Protein AF-A0A0C5B392-F1 (afdb_monomer_lite)

pLDDT: mean 73.6, std 17.29, range [39.53, 92.62]

Structure (mmCIF, N/CA/C/O backbone):
data_AF-A0A0C5B392-F1
#
_entry.id   AF-A0A0C5B392-F1
#
loop_
_atom_site.group_PDB
_atom_site.id
_atom_site.type_symbol
_atom_site.label_atom_id
_atom_site.label_alt_id
_atom_site.label_comp_id
_atom_site.label_asym_id
_atom_site.label_entity_id
_atom_site.label_seq_id
_atom_site.pdbx_PDB_ins_code
_atom_site.Cartn_x
_atom_site.Cartn_y
_atom_site.Cartn_z
_atom_site.occupancy
_atom_site.B_iso_or_equiv
_atom_site.auth_seq_id
_atom_site.auth_comp_id
_atom_site.auth_asym_id
_atom_site.auth_atom_id
_atom_site.pdbx_PDB_model_num
ATOM 1 N N . MET A 1 1 ? -36.760 -15.631 -12.090 1.00 41.19 1 MET A N 1
ATOM 2 C CA . MET A 1 1 ? -36.452 -14.824 -10.891 1.00 41.19 1 MET A CA 1
ATOM 3 C C . MET A 1 1 ? -35.442 -15.600 -10.065 1.00 41.19 1 MET A C 1
ATOM 5 O O . MET A 1 1 ? -35.833 -16.487 -9.321 1.00 41.19 1 MET A O 1
ATOM 9 N N . THR A 1 2 ? -34.149 -15.352 -10.268 1.00 41.44 2 THR A N 1
ATOM 10 C CA . THR A 1 2 ? -33.087 -16.057 -9.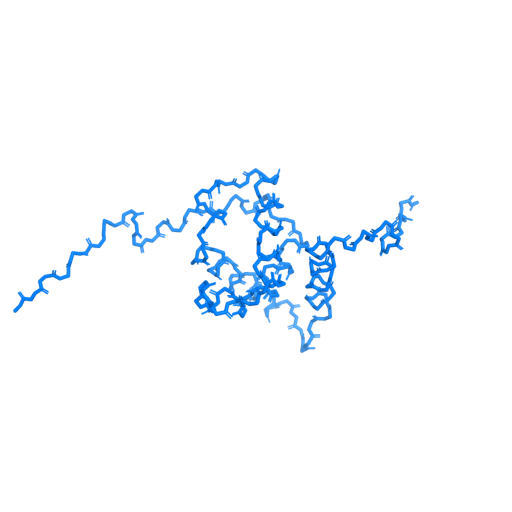535 1.00 41.44 2 THR A CA 1
ATOM 11 C C . THR A 1 2 ? -32.555 -15.099 -8.484 1.00 41.44 2 THR A C 1
ATOM 13 O O . THR A 1 2 ? -31.950 -14.086 -8.823 1.00 41.44 2 THR A O 1
ATOM 16 N N . GLY A 1 3 ? -32.880 -15.376 -7.220 1.00 43.72 3 GLY A N 1
ATOM 17 C CA . GLY A 1 3 ? -32.531 -14.533 -6.085 1.00 43.72 3 GLY A CA 1
ATOM 18 C C . GLY A 1 3 ? -31.020 -14.410 -5.934 1.00 43.72 3 GLY A C 1
ATOM 19 O O . GLY A 1 3 ? -30.336 -15.385 -5.623 1.00 43.72 3 GLY A O 1
ATOM 20 N N . MET A 1 4 ? -30.504 -13.199 -6.138 1.00 42.56 4 MET A N 1
ATOM 21 C CA . MET A 1 4 ? -29.201 -12.815 -5.614 1.00 42.56 4 MET A CA 1
ATOM 22 C C . MET A 1 4 ? -29.275 -12.937 -4.091 1.00 42.56 4 MET A C 1
ATOM 24 O O . MET A 1 4 ? -30.064 -12.246 -3.452 1.00 42.56 4 MET A O 1
ATOM 28 N N . ARG A 1 5 ? -28.478 -13.836 -3.505 1.00 48.09 5 ARG A N 1
ATOM 29 C CA . ARG A 1 5 ? -28.203 -13.815 -2.065 1.00 48.09 5 ARG A CA 1
ATOM 30 C C . ARG A 1 5 ? -27.549 -12.473 -1.756 1.00 48.09 5 ARG A C 1
ATOM 32 O O . ARG A 1 5 ? -26.362 -12.292 -2.014 1.00 48.09 5 ARG A O 1
ATOM 39 N N . GLU A 1 6 ? -28.335 -11.533 -1.247 1.00 54.03 6 GLU A N 1
ATOM 40 C CA . GLU A 1 6 ? -27.819 -10.297 -0.676 1.00 54.03 6 GLU A CA 1
ATOM 41 C C . GLU A 1 6 ? -26.842 -10.664 0.445 1.00 54.03 6 GLU A C 1
ATOM 43 O O . GLU A 1 6 ? -27.182 -11.414 1.365 1.00 54.03 6 GLU A O 1
ATOM 48 N N . LEU A 1 7 ? -25.600 -10.182 0.347 1.00 51.75 7 LEU A N 1
ATOM 49 C CA . LEU A 1 7 ? -24.628 -10.359 1.420 1.00 51.75 7 LEU A CA 1
ATOM 50 C C . LEU A 1 7 ? -25.189 -9.754 2.724 1.00 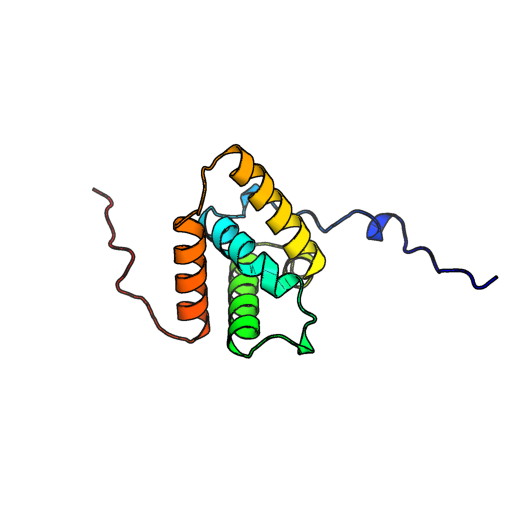51.75 7 LEU A C 1
ATOM 52 O O . LEU A 1 7 ? -25.870 -8.734 2.677 1.00 51.75 7 LEU A O 1
ATOM 56 N N . PRO A 1 8 ? -24.915 -10.328 3.903 1.00 52.41 8 PRO A N 1
ATOM 57 C CA . PRO A 1 8 ? -25.302 -9.733 5.182 1.00 52.41 8 PRO A CA 1
ATOM 58 C C . PRO A 1 8 ? -24.888 -8.253 5.281 1.00 52.41 8 PRO A C 1
ATOM 60 O O . PRO A 1 8 ? -23.783 -7.907 4.878 1.00 52.41 8 PRO A O 1
ATOM 63 N N . ARG A 1 9 ? -25.727 -7.365 5.841 1.00 53.59 9 ARG A N 1
ATOM 64 C CA . ARG A 1 9 ? -25.448 -5.907 5.916 1.00 53.59 9 ARG A CA 1
ATOM 65 C C . ARG A 1 9 ? -24.125 -5.543 6.613 1.00 53.59 9 ARG A C 1
ATOM 67 O O . ARG A 1 9 ? -23.527 -4.538 6.251 1.00 53.59 9 ARG A O 1
ATOM 74 N N . HIS A 1 10 ? -23.629 -6.378 7.530 1.00 50.28 10 HIS A N 1
ATOM 75 C CA . HIS A 1 10 ? -22.304 -6.215 8.153 1.00 50.28 10 HIS A CA 1
ATOM 76 C C . HIS A 1 10 ? -21.132 -6.539 7.199 1.00 50.28 10 HIS A C 1
ATOM 78 O O . HIS A 1 10 ? -19.993 -6.194 7.472 1.00 50.28 10 HIS A O 1
ATOM 84 N N . LEU A 1 11 ? -21.398 -7.174 6.054 1.00 48.88 11 LEU A N 1
ATOM 85 C CA . LEU A 1 11 ? -20.438 -7.435 4.972 1.00 48.88 11 LEU A CA 1
ATOM 86 C C . LEU A 1 11 ? -20.633 -6.500 3.766 1.00 48.88 11 LEU A C 1
ATOM 88 O O . LEU A 1 11 ? -19.798 -6.493 2.867 1.00 48.88 11 LEU A O 1
ATOM 92 N N . GLN A 1 12 ? -21.713 -5.708 3.732 1.00 52.22 12 GLN A N 1
ATOM 93 C CA . GLN A 1 12 ? -21.996 -4.770 2.636 1.00 52.22 12 GLN A CA 1
ATOM 94 C C . GLN A 1 12 ? -21.378 -3.372 2.831 1.00 52.22 12 GLN A C 1
ATOM 96 O O . GLN A 1 12 ? -21.453 -2.544 1.928 1.00 52.22 12 GLN A O 1
ATOM 101 N N . GLY A 1 13 ? -20.751 -3.082 3.976 1.00 44.16 13 GLY A N 1
ATOM 102 C CA . GLY A 1 13 ? -20.249 -1.729 4.252 1.00 44.16 13 GLY A CA 1
ATOM 103 C C . GLY A 1 13 ? -19.223 -1.591 5.372 1.00 44.16 13 GLY A C 1
ATOM 104 O O . GLY A 1 13 ? -18.533 -0.574 5.419 1.00 44.16 13 GLY A O 1
ATOM 105 N N . GLU A 1 14 ? -19.032 -2.600 6.225 1.00 44.25 14 GLU A N 1
ATOM 106 C CA . GLU A 1 14 ? -17.893 -2.624 7.145 1.00 44.25 14 GLU A CA 1
ATOM 107 C C . GLU A 1 14 ? -16.677 -3.200 6.423 1.00 44.25 14 GLU A C 1
ATOM 109 O O . GLU A 1 14 ? -16.210 -4.312 6.664 1.00 44.25 14 GLU A O 1
ATOM 114 N N . VAL A 1 15 ? -16.136 -2.398 5.504 1.00 53.28 15 VAL A N 1
ATOM 115 C CA . VAL A 1 15 ? -14.706 -2.450 5.206 1.00 53.28 15 VAL A CA 1
ATOM 116 C C . VAL A 1 15 ? -14.019 -2.368 6.563 1.00 53.28 15 VAL A C 1
ATOM 118 O O . VAL A 1 15 ? -14.077 -1.306 7.179 1.00 53.28 15 VAL A O 1
ATOM 121 N N . LEU A 1 16 ? -13.463 -3.489 7.045 1.00 58.06 16 LEU A N 1
ATOM 122 C CA . LEU A 1 16 ? -12.699 -3.587 8.292 1.00 58.06 16 LEU A CA 1
ATOM 123 C C . LEU A 1 16 ? -11.883 -2.312 8.455 1.00 58.06 16 LEU A C 1
ATOM 125 O O . LEU A 1 16 ? -10.934 -2.091 7.702 1.00 58.06 16 LEU A O 1
ATOM 129 N N . MET A 1 17 ? -12.337 -1.418 9.332 1.00 55.94 17 MET A N 1
ATOM 130 C CA . MET A 1 17 ? -11.802 -0.066 9.340 1.00 55.94 17 MET A CA 1
ATOM 131 C C . MET A 1 17 ? -10.328 -0.159 9.734 1.00 55.94 17 MET A C 1
ATOM 133 O O . MET A 1 17 ? -10.024 -0.690 10.806 1.00 55.94 17 MET A O 1
ATOM 137 N N . PRO A 1 18 ? -9.399 0.340 8.900 1.00 62.69 18 PRO A N 1
ATOM 138 C CA . PRO A 1 18 ? -8.005 0.385 9.287 1.00 62.69 18 PRO A CA 1
ATOM 139 C C . PRO A 1 18 ? -7.892 1.279 10.515 1.00 62.69 18 PRO A C 1
ATOM 141 O O . PRO A 1 18 ? -8.510 2.353 10.578 1.00 62.69 18 PRO A O 1
ATOM 144 N N . LEU A 1 19 ? -7.060 0.872 11.470 1.00 64.56 19 LEU A N 1
ATOM 145 C CA . LEU A 1 19 ? -6.685 1.739 12.581 1.00 64.56 19 LEU A CA 1
ATOM 146 C C . LEU A 1 19 ? -5.873 2.888 11.985 1.00 64.56 19 LEU A C 1
ATOM 148 O O . LEU A 1 19 ? -4.667 2.778 11.785 1.00 64.56 19 LEU A O 1
ATOM 152 N N . SER A 1 20 ? -6.568 3.961 11.603 1.00 62.03 20 SER A N 1
ATOM 153 C CA . SER A 1 20 ? -6.056 5.009 10.712 1.00 62.03 20 SER A CA 1
ATOM 154 C C . SER A 1 20 ? -4.866 5.755 11.322 1.00 62.03 20 SER A C 1
ATOM 156 O O . SER A 1 20 ? -4.015 6.259 10.593 1.00 62.03 20 SER A O 1
ATOM 158 N N . SER A 1 21 ? -4.788 5.784 12.656 1.00 65.25 21 SER A N 1
ATOM 159 C CA . SER A 1 21 ? -3.663 6.310 13.434 1.00 65.25 21 SER A CA 1
ATOM 160 C C . SER A 1 21 ? -2.378 5.487 13.295 1.00 65.25 21 SER A C 1
ATOM 162 O O . SER A 1 21 ? -1.300 6.020 13.523 1.00 65.25 21 SER A O 1
ATOM 164 N N . ARG A 1 22 ? -2.471 4.215 12.888 1.00 76.19 22 ARG A N 1
ATOM 165 C CA . ARG A 1 22 ? -1.333 3.297 12.719 1.00 76.19 22 ARG A CA 1
ATOM 166 C C . ARG A 1 22 ? -0.801 3.238 11.283 1.00 76.19 22 ARG A C 1
ATOM 168 O O . ARG A 1 22 ? 0.078 2.435 11.000 1.00 76.19 22 ARG A O 1
ATOM 175 N N . ILE A 1 23 ? -1.341 4.055 10.371 1.00 83.69 23 ILE A N 1
ATOM 176 C CA . ILE A 1 23 ? -0.873 4.134 8.980 1.00 83.69 23 ILE A CA 1
ATOM 177 C C . ILE A 1 23 ? 0.062 5.338 8.819 1.00 83.69 23 ILE A C 1
ATOM 179 O O . ILE A 1 23 ? -0.386 6.495 8.876 1.00 83.69 23 ILE A O 1
ATOM 183 N N . THR A 1 24 ? 1.345 5.061 8.580 1.00 85.81 24 THR A N 1
ATOM 184 C CA . THR A 1 24 ? 2.408 6.071 8.429 1.00 85.81 24 THR A CA 1
ATOM 185 C C . THR A 1 24 ? 2.290 6.836 7.111 1.00 85.81 24 THR 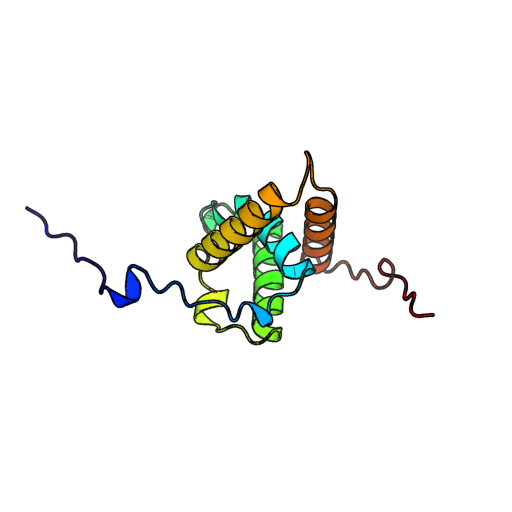A C 1
ATOM 187 O O . THR A 1 24 ? 1.605 6.392 6.191 1.00 85.81 24 THR A O 1
ATOM 190 N N . ARG A 1 25 ? 2.972 7.987 6.979 1.00 84.56 25 ARG A N 1
ATOM 191 C CA . ARG A 1 25 ? 3.012 8.736 5.708 1.00 84.56 25 ARG A CA 1
ATOM 192 C C . ARG A 1 25 ? 3.500 7.841 4.568 1.00 84.56 25 ARG A C 1
ATOM 194 O O . ARG A 1 25 ? 2.788 7.729 3.579 1.00 84.56 25 ARG A O 1
ATOM 201 N N . SER A 1 26 ? 4.627 7.150 4.736 1.00 84.25 26 SER A N 1
ATOM 202 C CA . SER A 1 26 ? 5.211 6.275 3.709 1.00 84.25 26 SER A CA 1
ATOM 203 C C . SER A 1 26 ? 4.251 5.173 3.257 1.00 84.25 26 SER A C 1
ATOM 205 O O . SER A 1 26 ? 4.049 5.003 2.060 1.00 84.25 26 SER A O 1
ATOM 207 N N . GLN A 1 27 ? 3.544 4.520 4.186 1.00 88.19 27 GLN A N 1
ATOM 208 C CA . GLN A 1 27 ? 2.530 3.511 3.845 1.00 88.19 27 GLN A CA 1
ATOM 209 C C . GLN A 1 27 ? 1.358 4.094 3.039 1.00 88.19 27 GLN A C 1
ATOM 211 O O . GLN A 1 27 ? 0.782 3.407 2.198 1.00 88.19 27 GLN A O 1
ATOM 216 N N . ARG A 1 28 ? 0.994 5.366 3.257 1.00 87.94 28 ARG A N 1
ATOM 217 C CA . ARG A 1 28 ? -0.020 6.045 2.428 1.00 87.94 28 ARG A CA 1
ATOM 218 C C . ARG A 1 28 ? 0.485 6.243 1.003 1.00 87.94 28 ARG A C 1
ATOM 220 O O . ARG A 1 28 ? -0.281 6.020 0.073 1.00 87.94 28 ARG A O 1
ATOM 227 N N . LEU A 1 29 ? 1.746 6.656 0.840 1.00 86.88 29 LEU A N 1
ATOM 228 C CA . LEU A 1 29 ? 2.379 6.851 -0.471 1.00 86.88 29 LEU A CA 1
ATOM 229 C C . LEU A 1 29 ? 2.436 5.530 -1.250 1.00 86.88 29 LEU A C 1
ATOM 231 O O . LEU A 1 29 ? 1.959 5.461 -2.380 1.00 86.88 29 LEU A O 1
ATOM 235 N N . GLU A 1 30 ? 2.942 4.480 -0.601 1.00 89.44 30 GLU A N 1
ATOM 236 C CA . GLU A 1 30 ? 3.029 3.118 -1.137 1.00 89.44 30 GLU A CA 1
ATOM 237 C C . GLU A 1 30 ? 1.654 2.598 -1.571 1.00 89.44 30 GLU A C 1
ATOM 239 O O . GLU A 1 30 ? 1.501 2.056 -2.664 1.00 89.44 30 GLU A O 1
ATOM 244 N N . LEU A 1 31 ? 0.620 2.811 -0.750 1.00 90.44 31 LEU A N 1
ATOM 245 C CA . LEU A 1 31 ? -0.732 2.368 -1.076 1.00 90.44 31 LEU A CA 1
ATOM 246 C C . LEU A 1 31 ? -1.339 3.123 -2.264 1.00 90.44 31 LEU A C 1
ATOM 248 O O . LEU A 1 31 ? -2.058 2.523 -3.060 1.00 90.44 31 LEU A O 1
ATOM 252 N N . ILE A 1 32 ? -1.067 4.426 -2.394 1.00 88.31 32 ILE A N 1
ATOM 253 C CA . ILE A 1 32 ? -1.497 5.207 -3.562 1.00 88.31 32 ILE A CA 1
ATOM 254 C C . ILE A 1 32 ? -0.817 4.667 -4.823 1.00 88.31 32 ILE A C 1
ATOM 256 O O . ILE A 1 32 ? -1.488 4.480 -5.836 1.00 88.31 32 ILE A O 1
ATOM 260 N N . TRP A 1 33 ? 0.483 4.374 -4.754 1.00 89.19 33 TRP A N 1
ATOM 261 C CA . TRP A 1 33 ? 1.229 3.793 -5.870 1.00 89.19 33 TRP A CA 1
ATOM 262 C C . TRP A 1 33 ? 0.688 2.412 -6.275 1.00 89.19 33 TRP A C 1
ATOM 264 O O . TRP A 1 33 ? 0.570 2.122 -7.460 1.00 89.19 33 TRP A O 1
ATOM 274 N N . LEU A 1 34 ? 0.259 1.590 -5.309 1.00 91.06 34 LEU A N 1
ATOM 275 C CA . LEU A 1 34 ? -0.325 0.262 -5.546 1.00 91.06 34 LEU A CA 1
ATOM 276 C C . LEU A 1 34 ? -1.762 0.280 -6.101 1.00 91.06 34 LEU A C 1
ATOM 278 O O . LEU A 1 34 ? -2.288 -0.781 -6.445 1.00 91.06 34 LEU A O 1
ATOM 282 N N . LEU A 1 35 ? -2.424 1.438 -6.205 1.00 90.44 35 LEU A N 1
ATOM 283 C CA . LEU A 1 35 ? -3.810 1.519 -6.684 1.00 90.44 35 LEU A CA 1
ATOM 284 C C . LEU A 1 35 ? -4.049 0.853 -8.050 1.00 90.44 35 LEU A C 1
ATOM 286 O O . LEU A 1 35 ? -5.048 0.141 -8.164 1.00 90.44 35 LEU A O 1
ATOM 290 N N . PRO A 1 36 ? -3.197 1.034 -9.081 1.00 86.44 36 PRO A N 1
ATOM 291 C CA . PRO A 1 36 ? -3.363 0.351 -10.362 1.00 86.44 36 PRO A CA 1
ATOM 292 C C . PRO A 1 36 ? -3.261 -1.171 -10.213 1.00 86.44 36 PRO A C 1
ATOM 294 O O . PRO A 1 36 ? -4.096 -1.892 -10.752 1.00 86.44 36 PRO A O 1
ATOM 297 N N . VAL A 1 37 ? -2.314 -1.653 -9.403 1.00 88.19 37 VAL A N 1
ATOM 298 C CA . VAL A 1 37 ? -2.080 -3.085 -9.152 1.00 88.19 37 VAL A CA 1
ATOM 299 C C . VAL A 1 37 ? -3.278 -3.735 -8.456 1.00 88.19 37 VAL A C 1
ATOM 301 O O . VAL A 1 37 ? -3.683 -4.850 -8.787 1.00 88.19 37 VAL A O 1
ATOM 304 N N . LEU A 1 38 ? -3.883 -3.021 -7.504 1.00 87.50 38 LEU A N 1
ATOM 305 C CA . LEU A 1 38 ? -5.070 -3.471 -6.775 1.00 87.50 38 LEU A CA 1
ATOM 306 C C . LEU A 1 38 ? -6.320 -3.574 -7.666 1.00 87.50 38 LEU A C 1
ATOM 308 O O . LEU A 1 38 ? -7.254 -4.285 -7.302 1.00 87.50 38 LEU A O 1
ATOM 312 N N . ARG A 1 39 ? -6.344 -2.906 -8.830 1.00 83.75 39 ARG A N 1
ATOM 313 C CA . ARG A 1 39 ? -7.421 -3.047 -9.830 1.00 83.75 39 ARG A CA 1
ATOM 314 C C . ARG A 1 39 ? -7.263 -4.283 -10.711 1.00 83.75 39 ARG A C 1
ATOM 316 O O . ARG A 1 39 ? -8.250 -4.708 -11.303 1.00 83.75 39 ARG A O 1
ATOM 323 N N . LEU A 1 40 ? -6.053 -4.832 -10.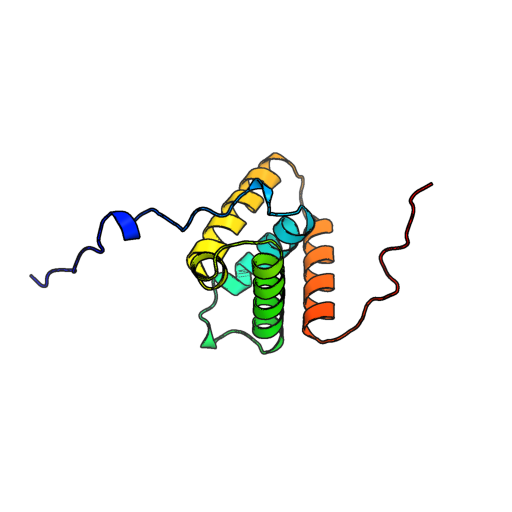819 1.00 79.88 40 LEU A N 1
ATOM 324 C CA . LEU A 1 40 ? -5.789 -6.038 -11.602 1.00 79.88 40 LEU A CA 1
ATOM 325 C C . LEU A 1 40 ? -6.317 -7.273 -10.874 1.00 79.88 40 LEU A C 1
ATOM 327 O O . LEU A 1 40 ? -6.218 -7.370 -9.641 1.00 79.88 40 LEU A O 1
ATOM 331 N N . HIS A 1 41 ? -6.805 -8.259 -11.632 1.00 79.81 41 HIS A N 1
ATOM 332 C CA . HIS A 1 41 ? -7.092 -9.564 -11.049 1.00 79.81 41 HIS A CA 1
ATOM 333 C C . HIS A 1 41 ? -5.788 -10.192 -10.531 1.00 79.81 41 HIS A C 1
ATOM 335 O O . HIS A 1 41 ? -4.732 -10.012 -11.139 1.00 79.81 41 HIS A O 1
ATOM 341 N N . PRO A 1 42 ? -5.823 -10.960 -9.425 1.00 77.88 42 PRO A N 1
ATOM 342 C CA . PRO A 1 42 ? -4.616 -11.547 -8.842 1.00 77.88 42 PRO A CA 1
ATOM 343 C C . PRO A 1 42 ? -3.762 -12.377 -9.814 1.00 77.88 42 PRO A C 1
ATOM 345 O O . PRO A 1 42 ? -2.548 -12.447 -9.628 1.00 77.88 42 PRO A O 1
ATOM 348 N N . GLY A 1 43 ? -4.383 -12.992 -10.828 1.00 80.25 43 GLY A N 1
ATOM 349 C CA . GLY A 1 43 ? -3.702 -13.785 -11.856 1.00 80.25 43 GLY A CA 1
ATOM 350 C C . GLY A 1 43 ? -2.945 -12.965 -12.904 1.00 80.25 43 GLY A C 1
ATOM 351 O O . GLY A 1 43 ? -1.973 -13.470 -13.455 1.00 80.25 43 GLY A O 1
ATOM 352 N N . ASP A 1 44 ? -3.329 -11.705 -13.125 1.00 86.69 44 ASP A N 1
ATOM 353 C CA . ASP A 1 44 ? -2.721 -10.827 -14.139 1.00 86.69 44 ASP A CA 1
ATOM 354 C C . ASP A 1 44 ? -1.486 -10.078 -13.619 1.00 86.69 44 ASP A C 1
ATOM 356 O O . ASP A 1 44 ? -0.768 -9.431 -14.376 1.00 86.69 44 ASP A O 1
ATOM 360 N N . ARG A 1 45 ? -1.228 -10.150 -12.309 1.00 88.56 45 ARG A N 1
ATOM 361 C CA . ARG A 1 45 ? -0.128 -9.431 -11.662 1.00 88.56 45 ARG A CA 1
ATOM 362 C C . ARG A 1 45 ? 1.210 -10.096 -11.966 1.00 88.56 45 ARG A C 1
ATOM 364 O O . ARG A 1 45 ? 1.413 -11.294 -11.727 1.00 88.56 45 ARG A O 1
ATOM 371 N N . SER A 1 46 ? 2.177 -9.286 -12.375 1.00 89.25 46 SER A N 1
ATOM 372 C CA . SER A 1 46 ? 3.576 -9.678 -12.498 1.00 89.25 46 SER A CA 1
ATOM 373 C C . SER A 1 46 ? 4.136 -10.213 -11.171 1.00 89.25 46 SER A C 1
ATOM 375 O O . SER A 1 46 ? 3.566 -10.061 -10.083 1.00 89.25 46 SER A O 1
ATOM 377 N N . VAL A 1 47 ? 5.280 -10.895 -11.244 1.00 88.00 47 VAL A N 1
ATOM 378 C CA . VAL A 1 47 ? 5.976 -11.394 -10.045 1.00 88.00 47 VAL A CA 1
ATOM 379 C C . VAL A 1 47 ? 6.358 -10.236 -9.117 1.00 88.00 47 VAL A C 1
ATOM 381 O O . VAL A 1 47 ? 6.182 -10.347 -7.902 1.00 88.00 47 VAL A O 1
ATOM 384 N N . THR A 1 48 ? 6.822 -9.119 -9.680 1.00 86.19 48 THR A N 1
ATOM 385 C CA . THR A 1 48 ? 7.219 -7.918 -8.935 1.00 86.19 48 THR A CA 1
ATOM 386 C C . THR A 1 48 ? 6.039 -7.310 -8.186 1.00 86.19 48 THR A C 1
ATOM 388 O O . THR A 1 48 ? 6.126 -7.099 -6.979 1.00 86.19 48 THR A O 1
ATOM 391 N N . GLU A 1 49 ? 4.895 -7.138 -8.848 1.00 88.31 49 GLU A N 1
ATOM 392 C CA . GLU A 1 49 ? 3.675 -6.598 -8.234 1.00 88.31 49 GLU A CA 1
ATOM 393 C C . GLU A 1 49 ? 3.156 -7.471 -7.087 1.00 88.31 49 GLU A C 1
ATOM 395 O O . GLU A 1 49 ? 2.775 -6.968 -6.028 1.00 88.31 49 GLU A O 1
ATOM 400 N N . ARG A 1 50 ? 3.183 -8.801 -7.258 1.00 88.75 50 ARG A N 1
ATOM 401 C CA . ARG A 1 50 ? 2.801 -9.742 -6.193 1.00 88.75 50 ARG A CA 1
ATOM 402 C C . ARG A 1 50 ? 3.729 -9.638 -4.984 1.00 88.75 50 ARG A C 1
ATOM 404 O O . ARG A 1 50 ? 3.249 -9.652 -3.849 1.00 88.75 50 ARG A O 1
ATOM 411 N N . ARG A 1 51 ? 5.039 -9.501 -5.207 1.00 89.56 51 ARG A N 1
ATOM 412 C CA . ARG A 1 51 ? 6.021 -9.301 -4.128 1.00 89.56 51 ARG A CA 1
ATOM 413 C C . ARG A 1 51 ? 5.843 -7.948 -3.441 1.00 89.56 51 ARG A C 1
ATOM 415 O O . ARG A 1 51 ? 5.861 -7.908 -2.212 1.00 89.56 51 ARG A O 1
ATOM 422 N N . ALA A 1 52 ? 5.621 -6.873 -4.197 1.00 88.31 52 ALA A N 1
ATOM 423 C CA . ALA A 1 52 ? 5.384 -5.532 -3.665 1.00 88.31 52 ALA A CA 1
ATOM 424 C C . ALA A 1 52 ? 4.133 -5.496 -2.777 1.00 88.31 52 ALA A C 1
ATOM 426 O O . ALA A 1 52 ? 4.202 -5.046 -1.633 1.00 88.31 52 ALA A O 1
ATOM 427 N N . LEU A 1 53 ? 3.023 -6.087 -3.238 1.00 91.56 53 LEU A N 1
ATOM 428 C CA . LEU A 1 53 ? 1.819 -6.268 -2.422 1.00 91.56 53 LEU A CA 1
ATOM 429 C C . LEU A 1 53 ? 2.092 -7.102 -1.167 1.00 91.56 53 LEU A C 1
ATOM 431 O O . LEU A 1 53 ? 1.645 -6.737 -0.083 1.00 91.56 53 LEU A O 1
ATOM 435 N N . GLY A 1 54 ? 2.838 -8.203 -1.285 1.00 91.81 54 GLY A N 1
ATOM 436 C CA . GLY A 1 54 ? 3.218 -9.033 -0.140 1.00 91.81 54 GLY A CA 1
ATOM 437 C C . GLY A 1 54 ? 4.016 -8.259 0.915 1.00 91.81 54 GLY A C 1
ATOM 438 O O . GLY A 1 54 ? 3.707 -8.337 2.104 1.00 91.81 54 GLY A O 1
ATOM 439 N N . ARG A 1 55 ? 4.999 -7.457 0.487 1.00 91.44 55 ARG A N 1
ATOM 440 C CA . ARG A 1 55 ? 5.797 -6.597 1.373 1.00 91.44 55 ARG A CA 1
ATOM 441 C C . ARG A 1 55 ? 4.957 -5.521 2.041 1.00 91.44 55 ARG A C 1
ATOM 443 O O . ARG A 1 55 ? 5.044 -5.359 3.256 1.00 91.44 55 ARG A O 1
ATOM 450 N N . PHE A 1 56 ? 4.130 -4.827 1.268 1.00 92.50 56 PHE A N 1
ATOM 451 C CA . PHE A 1 56 ? 3.243 -3.797 1.791 1.00 92.50 56 PHE A CA 1
ATOM 452 C C . PHE A 1 56 ? 2.287 -4.372 2.846 1.00 92.50 56 PHE A C 1
ATOM 454 O O . PHE A 1 56 ? 2.167 -3.841 3.950 1.00 92.50 56 PHE A O 1
ATOM 461 N N . ARG A 1 57 ? 1.688 -5.533 2.562 1.00 92.62 57 ARG A N 1
ATOM 462 C CA . ARG A 1 57 ? 0.844 -6.265 3.513 1.00 92.62 57 ARG A CA 1
ATOM 463 C C . ARG A 1 57 ? 1.595 -6.642 4.792 1.00 92.62 57 ARG A C 1
ATOM 465 O O . ARG A 1 57 ? 1.077 -6.426 5.884 1.00 92.62 57 ARG A O 1
ATOM 472 N N . GLY A 1 58 ? 2.826 -7.140 4.668 1.00 91.06 58 GLY A N 1
ATOM 473 C CA . GLY A 1 58 ? 3.692 -7.418 5.816 1.00 91.06 58 GLY A CA 1
ATOM 474 C C . GLY A 1 58 ? 3.970 -6.174 6.666 1.00 91.06 58 GLY A C 1
ATOM 475 O O . GLY A 1 58 ? 3.883 -6.239 7.889 1.00 91.06 58 GLY A O 1
ATOM 476 N N . SER A 1 59 ? 4.225 -5.025 6.030 1.00 89.62 59 SER A N 1
ATOM 477 C CA . SER A 1 59 ? 4.410 -3.741 6.723 1.00 89.62 59 SER A CA 1
ATOM 478 C C . SER A 1 59 ? 3.158 -3.314 7.496 1.00 89.62 59 SER A C 1
ATOM 480 O O . SER A 1 59 ? 3.256 -2.906 8.653 1.00 89.62 59 SER A O 1
ATOM 482 N N . LEU A 1 60 ? 1.970 -3.455 6.900 1.00 89.69 60 LEU A N 1
ATOM 483 C CA . LEU A 1 60 ? 0.709 -3.146 7.579 1.00 89.69 60 LEU A CA 1
ATOM 484 C C . LEU A 1 60 ? 0.445 -4.071 8.773 1.00 89.69 60 LEU A C 1
ATOM 486 O O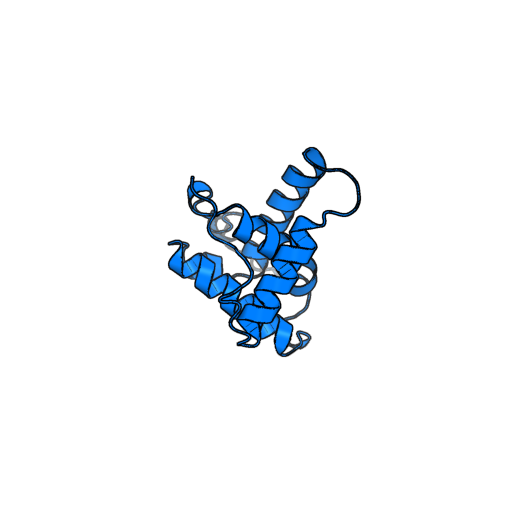 . LEU A 1 60 ? 0.018 -3.599 9.828 1.00 89.69 60 LEU A O 1
ATOM 490 N N . ALA A 1 61 ? 0.713 -5.370 8.623 1.00 88.50 61 ALA A N 1
ATOM 491 C CA . ALA A 1 61 ? 0.571 -6.338 9.707 1.00 88.50 61 ALA A CA 1
ATOM 492 C C . ALA A 1 61 ? 1.530 -6.022 10.869 1.00 88.50 61 ALA A C 1
ATOM 494 O O . ALA A 1 61 ? 1.103 -5.992 12.021 1.00 88.50 61 ALA A O 1
ATOM 495 N N . ALA A 1 62 ? 2.792 -5.690 10.572 1.00 87.06 62 ALA A N 1
ATOM 496 C CA . ALA A 1 62 ? 3.768 -5.247 11.572 1.00 87.06 62 ALA A CA 1
ATOM 497 C C . ALA A 1 62 ? 3.350 -3.936 12.265 1.00 87.06 62 ALA A C 1
ATOM 499 O O . ALA A 1 62 ? 3.584 -3.761 13.457 1.00 87.06 62 ALA A O 1
ATOM 500 N N . GLY A 1 63 ? 2.657 -3.046 11.547 1.00 83.31 63 GLY A N 1
ATOM 501 C CA . GLY A 1 63 ? 2.015 -1.847 12.098 1.00 83.31 63 GLY A CA 1
ATOM 502 C C . GLY A 1 63 ? 0.747 -2.119 12.923 1.00 83.31 63 GLY A C 1
ATOM 503 O O . GLY A 1 63 ? 0.058 -1.177 13.316 1.00 83.31 63 GLY A O 1
ATOM 504 N N . GLY A 1 64 ? 0.399 -3.384 13.177 1.00 84.00 64 GLY A N 1
ATOM 505 C CA . GLY A 1 64 ? -0.734 -3.777 14.011 1.00 84.00 64 GLY A CA 1
ATOM 506 C C . GLY A 1 64 ? -2.097 -3.623 13.337 1.00 84.00 64 GLY A C 1
ATOM 507 O O . GLY A 1 64 ? -3.086 -3.385 14.037 1.00 84.00 64 GLY A O 1
ATOM 508 N N . GLN A 1 65 ? -2.162 -3.703 12.003 1.00 87.00 65 GLN A N 1
ATOM 509 C CA . GLN A 1 65 ? -3.429 -3.843 11.279 1.00 87.00 65 GLN A CA 1
ATOM 510 C C . GLN A 1 65 ? -3.964 -5.274 11.377 1.00 87.00 65 GLN A C 1
ATOM 512 O O . GLN A 1 65 ? -3.214 -6.230 11.566 1.00 87.00 65 GLN A O 1
ATOM 517 N N . THR A 1 66 ? -5.278 -5.427 11.227 1.00 84.94 66 THR A N 1
ATOM 518 C CA . THR A 1 66 ? -5.914 -6.745 11.278 1.00 84.94 66 THR A CA 1
ATOM 519 C C . THR A 1 66 ? -5.587 -7.555 10.025 1.00 84.94 66 THR A C 1
ATOM 521 O O . THR A 1 66 ? -5.591 -7.028 8.912 1.00 84.94 66 THR A O 1
ATOM 524 N N . ASP A 1 67 ? -5.348 -8.859 10.185 1.00 82.62 67 ASP A N 1
ATOM 525 C CA . ASP A 1 67 ? -5.035 -9.759 9.064 1.00 82.62 67 ASP A CA 1
ATOM 526 C C . ASP A 1 67 ? -6.136 -9.731 7.986 1.00 82.62 67 ASP A C 1
ATOM 528 O O . ASP A 1 67 ? -5.852 -9.627 6.792 1.00 82.62 67 ASP A O 1
ATOM 532 N N . ALA A 1 68 ? -7.400 -9.688 8.412 1.00 82.38 68 ALA A N 1
ATOM 533 C CA . ALA A 1 68 ? -8.542 -9.615 7.509 1.00 82.38 68 ALA A CA 1
ATOM 534 C C . ALA A 1 68 ? -8.588 -8.306 6.686 1.00 82.38 68 ALA A C 1
ATOM 536 O O . ALA A 1 68 ? -8.997 -8.330 5.525 1.00 82.38 68 ALA A O 1
ATOM 537 N N . PHE A 1 69 ? -8.118 -7.176 7.232 1.00 85.31 69 PHE A N 1
ATOM 538 C CA . PHE A 1 69 ? -7.957 -5.941 6.457 1.00 85.31 69 PHE A CA 1
ATOM 539 C C . PHE A 1 69 ? -6.798 -6.068 5.465 1.00 85.31 69 PHE A C 1
ATOM 541 O O . PHE A 1 69 ? -6.961 -5.806 4.275 1.00 85.31 69 PHE A O 1
ATOM 548 N N . VAL A 1 70 ? -5.639 -6.511 5.956 1.00 85.88 70 VAL A N 1
ATOM 549 C CA . VAL A 1 70 ? -4.391 -6.596 5.189 1.00 85.88 70 VAL A CA 1
ATOM 550 C C . VAL A 1 70 ? -4.529 -7.515 3.968 1.00 85.88 70 VAL A C 1
ATOM 552 O O . VAL A 1 70 ? -3.972 -7.228 2.909 1.00 85.88 70 VAL A O 1
ATOM 555 N N . ARG A 1 71 ? -5.288 -8.609 4.074 1.00 87.75 71 ARG A N 1
ATOM 556 C CA . ARG A 1 71 ? -5.483 -9.562 2.968 1.00 87.75 71 ARG A CA 1
ATOM 557 C C . ARG A 1 71 ? -6.499 -9.116 1.917 1.00 87.75 71 ARG A C 1
ATOM 559 O O . ARG A 1 71 ? -6.505 -9.678 0.823 1.00 87.75 71 ARG A O 1
ATOM 566 N N . SER A 1 72 ? -7.348 -8.137 2.223 1.00 88.31 72 SER A N 1
ATOM 567 C CA . SER A 1 72 ? -8.442 -7.720 1.346 1.00 88.31 72 SER A CA 1
ATOM 568 C C . SER A 1 72 ? -7.995 -6.640 0.361 1.00 88.31 72 SER A C 1
ATOM 570 O O . SER A 1 72 ? -7.844 -5.473 0.724 1.00 88.31 72 SER A O 1
ATOM 572 N N . ASP A 1 73 ? -7.858 -7.003 -0.917 1.00 88.62 73 ASP A N 1
ATOM 573 C CA . ASP A 1 73 ? -7.533 -6.040 -1.981 1.00 88.62 73 ASP A CA 1
ATOM 574 C C . ASP A 1 73 ? -8.580 -4.931 -2.099 1.00 88.62 73 ASP A C 1
ATOM 576 O O . ASP A 1 73 ? -8.222 -3.771 -2.285 1.00 88.62 73 ASP A O 1
ATOM 580 N N . ALA A 1 74 ? -9.863 -5.257 -1.915 1.00 85.31 74 ALA A N 1
ATOM 581 C CA . ALA A 1 74 ? -10.938 -4.269 -1.931 1.00 85.31 74 ALA A CA 1
ATOM 582 C C . ALA A 1 74 ? -10.788 -3.243 -0.794 1.00 85.31 74 ALA A C 1
ATOM 584 O O . ALA A 1 74 ? -10.972 -2.043 -1.009 1.00 85.31 74 ALA A O 1
ATOM 585 N N . SER A 1 75 ? -10.400 -3.697 0.403 1.00 86.00 75 SER A N 1
ATOM 586 C CA . SER A 1 75 ? -10.179 -2.818 1.556 1.00 86.00 75 SER A CA 1
ATOM 587 C C . SER A 1 75 ? -8.956 -1.922 1.357 1.00 86.00 75 SER A C 1
ATOM 589 O O . SER A 1 75 ? -9.020 -0.720 1.628 1.00 86.00 75 SER A O 1
ATOM 591 N N . LEU A 1 76 ? -7.860 -2.483 0.834 1.00 88.31 76 LEU A N 1
ATOM 592 C CA . LEU A 1 76 ? -6.659 -1.725 0.481 1.00 88.31 76 LEU A CA 1
ATOM 593 C C . LEU A 1 76 ? -6.960 -0.687 -0.607 1.00 88.31 76 LEU A C 1
ATOM 595 O O . LEU A 1 76 ? -6.575 0.473 -0.473 1.00 88.31 76 LEU A O 1
ATOM 599 N N . TYR A 1 77 ? -7.714 -1.067 -1.639 1.00 87.94 77 TYR A N 1
ATOM 600 C CA . TYR A 1 77 ? -8.104 -0.178 -2.729 1.00 87.94 77 TYR A CA 1
ATOM 601 C C . TYR A 1 77 ? -8.962 0.993 -2.234 1.00 87.94 77 TYR A C 1
ATOM 603 O O . TYR A 1 77 ? -8.666 2.153 -2.526 1.00 87.94 77 TYR A O 1
ATOM 611 N N . ALA A 1 78 ? -9.981 0.713 -1.414 1.00 85.31 78 ALA A N 1
ATOM 612 C CA . ALA A 1 78 ? -10.835 1.742 -0.824 1.00 85.31 78 ALA A CA 1
ATOM 613 C C . ALA A 1 78 ? -10.039 2.722 0.058 1.00 85.31 78 ALA A C 1
ATOM 615 O O . ALA A 1 78 ? -10.248 3.939 -0.009 1.00 85.31 78 ALA A O 1
ATOM 616 N N . LEU A 1 79 ? -9.089 2.215 0.853 1.00 85.31 79 LEU A N 1
ATOM 617 C CA . LEU A 1 79 ? -8.209 3.056 1.662 1.00 85.31 79 LEU A CA 1
ATOM 618 C C . LEU A 1 79 ? -7.266 3.903 0.790 1.00 85.31 79 LEU A C 1
ATOM 620 O O . LEU A 1 79 ? -7.121 5.103 1.037 1.00 85.31 79 LEU A O 1
ATOM 624 N N . GLY A 1 80 ? -6.673 3.313 -0.249 1.00 86.12 80 GLY A N 1
ATOM 625 C CA . GLY A 1 80 ? -5.810 4.016 -1.196 1.00 86.12 80 GLY A CA 1
ATOM 626 C C . GLY A 1 80 ? -6.537 5.161 -1.898 1.00 86.12 80 GLY A C 1
ATOM 627 O O . GLY A 1 80 ? -6.014 6.272 -1.944 1.00 86.12 80 GLY A O 1
ATOM 628 N N . LEU A 1 81 ? -7.787 4.951 -2.332 1.00 84.75 81 LEU A N 1
ATOM 629 C CA . LEU A 1 81 ? -8.627 6.013 -2.897 1.00 84.75 81 LEU A CA 1
ATOM 630 C C . LEU A 1 81 ? -8.891 7.138 -1.890 1.00 84.75 81 LEU A C 1
ATOM 632 O O . LEU A 1 81 ? -8.913 8.311 -2.263 1.00 84.75 81 LEU A O 1
ATOM 636 N N . ARG A 1 82 ? -9.079 6.814 -0.604 1.00 83.44 82 ARG A N 1
ATOM 637 C CA . ARG A 1 82 ? -9.264 7.825 0.447 1.00 83.44 82 ARG A CA 1
ATOM 638 C C . ARG A 1 82 ? -8.007 8.674 0.638 1.00 83.44 82 ARG A C 1
ATOM 640 O O . ARG A 1 82 ? -8.132 9.889 0.785 1.00 83.44 82 ARG A O 1
ATOM 647 N N . PHE A 1 83 ? -6.821 8.065 0.634 1.00 82.44 83 PHE A N 1
ATOM 648 C CA . PHE A 1 83 ? -5.560 8.808 0.718 1.00 82.44 83 PHE A CA 1
ATOM 649 C C . PHE A 1 83 ? -5.290 9.616 -0.539 1.00 82.44 83 PHE A C 1
ATOM 651 O O . PHE A 1 83 ? -4.952 10.787 -0.416 1.00 82.44 83 PHE A O 1
ATOM 658 N N . GLN A 1 84 ? -5.522 9.040 -1.720 1.00 79.50 84 GLN A N 1
ATOM 659 C CA . GLN A 1 84 ? -5.405 9.756 -2.981 1.00 79.50 84 GLN A CA 1
ATOM 660 C C . GLN A 1 84 ? -6.310 10.987 -2.976 1.00 79.50 84 GLN A C 1
ATOM 662 O O . GLN A 1 84 ? -5.808 12.070 -3.203 1.00 79.50 84 GLN A O 1
ATOM 667 N N . ARG A 1 85 ? -7.596 10.868 -2.615 1.00 74.19 85 ARG A N 1
ATOM 668 C CA . ARG A 1 85 ? -8.540 12.004 -2.572 1.00 74.19 85 ARG A CA 1
ATOM 669 C C . ARG A 1 85 ? -8.179 13.076 -1.545 1.00 74.19 85 ARG A C 1
ATOM 671 O O . ARG A 1 85 ? -8.343 14.257 -1.835 1.00 74.19 85 ARG A O 1
ATOM 678 N N . LYS A 1 86 ? -7.713 12.687 -0.349 1.00 68.19 86 LYS A N 1
ATOM 679 C CA . LYS A 1 86 ? -7.180 13.649 0.636 1.00 68.19 86 LYS A CA 1
ATOM 680 C C . LYS A 1 86 ? -5.990 14.396 0.046 1.00 68.19 86 LYS A C 1
ATOM 682 O O . LYS A 1 86 ? -5.963 15.618 0.077 1.00 68.19 86 LYS A O 1
ATOM 687 N N . ARG A 1 87 ? -5.103 13.655 -0.614 1.00 66.31 87 ARG A N 1
ATOM 688 C CA . ARG A 1 87 ? -3.921 14.200 -1.258 1.00 66.31 87 ARG A CA 1
ATOM 689 C C . ARG A 1 87 ? -4.217 15.034 -2.502 1.00 66.31 87 ARG A C 1
ATOM 691 O O . ARG A 1 87 ? -3.552 16.026 -2.695 1.00 66.31 87 ARG A O 1
ATOM 698 N N . THR A 1 88 ? -5.225 14.721 -3.316 1.00 58.28 88 THR A N 1
ATOM 699 C CA . THR A 1 88 ? -5.653 15.569 -4.449 1.00 58.28 88 THR A CA 1
ATOM 700 C C . THR A 1 88 ? -6.179 16.921 -3.960 1.00 58.28 88 THR A C 1
ATOM 702 O O . THR A 1 88 ? -6.136 17.905 -4.687 1.00 58.28 88 THR A O 1
ATOM 705 N N . ARG A 1 89 ? -6.659 16.984 -2.711 1.00 53.94 89 ARG A N 1
ATOM 706 C CA . ARG A 1 89 ? -6.940 18.242 -2.008 1.00 53.94 89 ARG A CA 1
ATOM 707 C C . ARG A 1 89 ? -5.676 18.940 -1.498 1.00 53.94 89 ARG A C 1
ATOM 709 O O . ARG A 1 89 ? -5.719 20.144 -1.283 1.00 53.94 89 ARG A O 1
ATOM 716 N N . GLU A 1 90 ? -4.597 18.192 -1.287 1.00 54.81 90 GLU A N 1
ATOM 717 C CA . GLU A 1 90 ? -3.314 18.667 -0.763 1.00 54.81 90 GLU A CA 1
ATOM 718 C C . GLU A 1 90 ? -2.233 18.887 -1.847 1.00 54.81 90 GLU A C 1
ATOM 720 O O . GLU A 1 90 ? -1.248 19.532 -1.512 1.00 54.81 90 GLU A O 1
ATOM 725 N N . LEU A 1 91 ? -2.363 18.431 -3.111 1.00 49.19 91 LEU A N 1
ATOM 726 C CA . LEU A 1 91 ? -1.261 18.522 -4.085 1.00 49.19 91 LEU A CA 1
ATOM 727 C C . LEU A 1 91 ? -1.600 18.629 -5.585 1.00 49.19 91 LEU A C 1
ATOM 729 O O . LEU A 1 91 ? -2.473 17.968 -6.151 1.00 49.19 91 LEU A O 1
ATOM 733 N N . VAL A 1 92 ? -0.760 19.490 -6.161 1.00 47.47 92 VAL A N 1
ATOM 734 C CA . VAL A 1 92 ? -0.433 19.866 -7.537 1.00 47.47 92 VAL A CA 1
ATOM 735 C C . VAL A 1 92 ? 0.086 18.675 -8.366 1.00 47.47 92 VAL A C 1
ATOM 737 O O . VAL A 1 92 ? 0.517 17.659 -7.831 1.00 47.47 92 VAL A O 1
ATOM 740 N N . ALA A 1 93 ? -0.000 18.817 -9.691 1.00 40.47 93 ALA A N 1
ATOM 741 C CA . ALA A 1 93 ? 0.285 17.826 -10.727 1.00 40.47 93 ALA A CA 1
ATOM 742 C C . ALA A 1 93 ? 1.630 17.077 -10.579 1.00 40.47 93 ALA A C 1
ATOM 744 O O . ALA A 1 93 ? 2.680 17.695 -10.448 1.00 40.47 93 ALA A O 1
ATOM 745 N N . SER A 1 94 ? 1.561 15.744 -10.706 1.00 56.12 94 SER A N 1
ATOM 746 C CA . SER A 1 94 ? 2.657 14.758 -10.646 1.00 56.12 94 SER A CA 1
ATOM 747 C C . SER A 1 94 ? 3.433 14.733 -9.334 1.00 56.12 94 SER A C 1
ATOM 749 O O . SER A 1 94 ? 4.385 15.474 -9.143 1.00 56.12 94 SER A O 1
ATOM 751 N N . ASP A 1 95 ? 3.038 13.825 -8.444 1.00 68.44 95 ASP A N 1
ATOM 752 C CA . ASP A 1 95 ? 3.530 13.757 -7.074 1.00 68.44 95 ASP A CA 1
ATOM 753 C C . ASP A 1 95 ? 4.799 12.874 -6.961 1.00 68.44 95 ASP A C 1
ATOM 755 O O . ASP A 1 95 ? 4.684 11.640 -6.948 1.00 68.44 95 ASP A O 1
ATOM 759 N N . PRO A 1 96 ? 6.013 13.460 -6.913 1.00 77.44 96 PRO A N 1
ATOM 760 C CA . PRO A 1 96 ? 7.277 12.714 -6.931 1.00 77.44 96 PRO A CA 1
ATOM 761 C C . PRO A 1 96 ? 7.438 11.789 -5.718 1.00 77.44 96 PRO A C 1
ATOM 763 O O . PRO A 1 96 ? 8.044 10.725 -5.829 1.00 77.44 96 PRO A O 1
ATOM 766 N N . ASP A 1 97 ? 6.821 12.131 -4.585 1.00 80.50 97 ASP A N 1
ATOM 767 C CA . ASP A 1 97 ? 6.831 11.311 -3.371 1.00 80.50 97 ASP A CA 1
ATOM 768 C C . ASP A 1 97 ? 6.133 9.956 -3.582 1.00 80.50 97 ASP A C 1
ATOM 770 O O . ASP A 1 97 ? 6.503 8.960 -2.960 1.00 80.50 97 ASP A O 1
ATOM 774 N N . VAL A 1 98 ? 5.094 9.893 -4.430 1.00 81.00 98 VAL A N 1
ATOM 775 C CA . VAL A 1 98 ? 4.400 8.628 -4.740 1.00 81.00 98 VAL A CA 1
ATOM 776 C C . VAL A 1 98 ? 5.296 7.724 -5.579 1.00 81.00 98 VAL A C 1
ATOM 778 O O . VAL A 1 98 ? 5.375 6.527 -5.304 1.00 81.00 98 VAL A O 1
ATOM 781 N N . ALA A 1 99 ? 5.983 8.291 -6.573 1.00 80.88 99 ALA A N 1
ATOM 782 C CA . ALA A 1 99 ? 6.924 7.549 -7.403 1.00 80.88 99 ALA A CA 1
ATOM 783 C C . ALA A 1 99 ? 8.102 7.019 -6.569 1.00 80.88 99 ALA A C 1
ATOM 785 O O . ALA A 1 99 ? 8.381 5.824 -6.613 1.00 80.88 99 ALA A O 1
ATOM 786 N N . ALA A 1 100 ? 8.711 7.868 -5.733 1.00 84.00 100 ALA A N 1
ATOM 787 C CA . ALA A 1 100 ? 9.817 7.483 -4.856 1.00 84.00 100 ALA A CA 1
ATOM 788 C C . ALA A 1 100 ? 9.420 6.383 -3.854 1.00 84.00 100 ALA A C 1
ATOM 790 O O . ALA A 1 100 ? 10.164 5.427 -3.635 1.00 84.00 100 ALA A O 1
ATOM 791 N N . ALA A 1 101 ? 8.222 6.471 -3.266 1.00 83.81 101 ALA A N 1
ATOM 792 C CA . ALA A 1 101 ? 7.726 5.439 -2.359 1.00 83.81 101 ALA A CA 1
ATOM 793 C C . ALA A 1 101 ? 7.450 4.102 -3.069 1.00 83.81 101 ALA A C 1
ATOM 795 O O . ALA A 1 101 ? 7.721 3.040 -2.500 1.00 83.81 101 ALA A O 1
ATOM 796 N N . GLY A 1 102 ? 6.925 4.155 -4.297 1.00 80.75 102 GLY A N 1
ATOM 797 C CA . GLY A 1 102 ? 6.736 2.988 -5.156 1.00 80.75 102 GLY A CA 1
ATOM 798 C C . GLY A 1 102 ? 8.055 2.301 -5.480 1.00 80.75 102 GLY A C 1
ATOM 799 O O . GLY A 1 102 ? 8.216 1.116 -5.197 1.00 80.75 102 GLY A O 1
ATOM 800 N N . GLU A 1 103 ? 9.038 3.068 -5.947 1.00 84.69 103 GLU A N 1
ATOM 801 C CA . GLU A 1 103 ? 10.368 2.556 -6.271 1.00 84.69 103 GLU A CA 1
ATOM 802 C C . GLU A 1 103 ? 11.038 1.916 -5.043 1.00 84.69 103 GLU A C 1
ATOM 804 O O . GLU A 1 103 ? 11.493 0.773 -5.099 1.00 84.69 103 GLU A O 1
ATOM 809 N N . ALA A 1 104 ? 11.006 2.584 -3.885 1.00 85.44 104 ALA A N 1
ATOM 810 C CA . ALA A 1 104 ? 11.530 2.022 -2.642 1.00 85.44 104 ALA A CA 1
ATOM 811 C C . ALA A 1 104 ? 10.806 0.726 -2.231 1.00 85.44 104 ALA A C 1
ATOM 813 O O . ALA A 1 104 ? 11.405 -0.178 -1.639 1.00 85.44 104 ALA A O 1
ATOM 814 N N . LEU A 1 105 ? 9.499 0.606 -2.493 1.00 85.06 105 LEU A N 1
ATOM 815 C CA . LEU A 1 105 ? 8.747 -0.628 -2.248 1.00 85.06 105 LEU A CA 1
ATOM 816 C C . LEU A 1 105 ? 9.161 -1.749 -3.202 1.00 85.06 105 LEU A C 1
ATOM 818 O O . LEU A 1 105 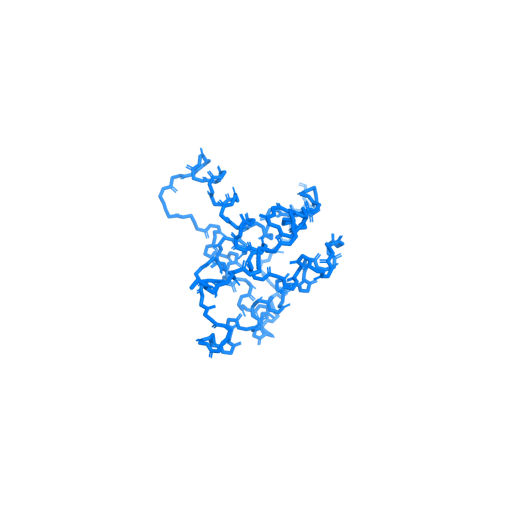? 9.371 -2.871 -2.743 1.00 85.06 105 LEU A O 1
ATOM 822 N N . GLU A 1 106 ? 9.309 -1.463 -4.491 1.00 85.38 106 GLU A N 1
ATOM 823 C CA . GLU A 1 106 ? 9.758 -2.437 -5.486 1.00 85.38 106 GLU A CA 1
ATOM 824 C C . GLU A 1 106 ? 11.177 -2.932 -5.198 1.00 85.38 106 GLU A C 1
ATOM 826 O O . GLU A 1 106 ? 11.428 -4.138 -5.232 1.00 85.38 106 GLU A O 1
ATOM 831 N N . GLN A 1 107 ? 12.091 -2.038 -4.821 1.00 85.31 107 GLN A N 1
ATOM 832 C CA . GLN A 1 107 ? 13.447 -2.406 -4.414 1.00 85.31 107 GLN A CA 1
ATOM 833 C C . GLN A 1 107 ? 13.428 -3.352 -3.199 1.00 85.31 107 GLN A C 1
ATOM 835 O O . GLN A 1 107 ? 13.990 -4.453 -3.257 1.00 85.31 107 GLN A O 1
ATOM 840 N N . ARG A 1 108 ? 12.659 -3.014 -2.149 1.00 84.12 108 ARG A N 1
ATOM 841 C CA . ARG A 1 108 ? 12.437 -3.899 -0.983 1.00 84.12 108 ARG A CA 1
ATOM 842 C C . ARG A 1 108 ? 11.784 -5.234 -1.366 1.00 84.12 108 ARG A C 1
ATOM 844 O O . ARG A 1 108 ? 12.078 -6.274 -0.767 1.00 84.12 108 ARG A O 1
ATOM 851 N N . ALA A 1 109 ? 10.882 -5.231 -2.346 1.00 82.56 109 ALA A N 1
ATOM 852 C CA . ALA A 1 109 ? 10.196 -6.422 -2.843 1.00 82.56 109 ALA A CA 1
ATOM 853 C C . ALA A 1 109 ? 11.122 -7.359 -3.622 1.00 82.56 109 ALA A C 1
ATOM 855 O O . ALA A 1 109 ? 10.988 -8.579 -3.512 1.00 82.56 109 ALA A O 1
ATOM 856 N N . ASN A 1 110 ? 12.085 -6.799 -4.347 1.00 83.25 110 ASN A N 1
ATOM 857 C CA . ASN A 1 110 ? 13.073 -7.542 -5.121 1.00 83.25 110 ASN A CA 1
ATOM 858 C C . ASN A 1 110 ? 14.303 -7.964 -4.305 1.00 83.25 110 ASN A C 1
ATOM 860 O O . ASN A 1 110 ? 15.178 -8.638 -4.838 1.00 83.25 110 ASN A O 1
ATOM 864 N N . GLY A 1 111 ? 14.350 -7.635 -3.008 1.00 68.81 111 GLY A N 1
ATOM 865 C CA . GLY A 1 111 ? 15.470 -7.991 -2.135 1.00 68.81 111 GLY A CA 1
ATOM 866 C C . GLY A 1 111 ? 16.701 -7.108 -2.336 1.00 68.81 111 GLY A C 1
ATOM 867 O O . GLY A 1 111 ? 17.776 -7.458 -1.858 1.00 68.81 111 GLY A O 1
ATOM 868 N N . VAL A 1 112 ? 16.543 -5.964 -3.008 1.00 60.00 112 VAL A N 1
ATOM 869 C CA . VAL A 1 112 ? 17.569 -4.924 -3.063 1.00 60.00 112 VAL A CA 1
ATOM 870 C C . VAL A 1 112 ? 17.541 -4.213 -1.714 1.00 60.00 112 VAL A C 1
ATOM 872 O O . VAL A 1 112 ? 16.557 -3.567 -1.347 1.00 60.00 112 VAL A O 1
ATOM 875 N N . ASN A 1 113 ? 18.586 -4.423 -0.919 1.00 47.09 113 ASN A N 1
ATOM 876 C CA . ASN A 1 113 ? 18.714 -3.834 0.404 1.00 47.09 113 ASN A CA 1
ATOM 877 C C . ASN A 1 113 ? 19.276 -2.415 0.250 1.00 47.09 113 ASN A C 1
ATOM 879 O O . ASN A 1 113 ? 20.475 -2.246 0.059 1.00 47.09 113 ASN A O 1
ATOM 883 N N . LEU A 1 114 ? 18.417 -1.394 0.303 1.00 52.03 114 LEU A N 1
ATOM 884 C CA . LEU A 1 114 ? 18.874 -0.012 0.442 1.00 52.03 114 LEU A CA 1
ATOM 885 C C . LEU A 1 114 ? 19.182 0.264 1.913 1.00 52.03 114 LEU A C 1
ATOM 887 O O . LEU A 1 114 ? 18.379 0.852 2.635 1.00 52.03 114 LEU A O 1
ATOM 891 N N . SER A 1 115 ? 20.366 -0.150 2.353 1.00 44.94 115 SER A N 1
ATOM 892 C CA . SER A 1 115 ? 20.961 0.377 3.584 1.00 44.94 115 SER A CA 1
ATOM 893 C C . SER A 1 115 ? 21.569 1.778 3.394 1.00 44.94 115 SER A C 1
ATOM 895 O O . SER A 1 115 ? 22.158 2.292 4.334 1.00 44.94 115 SER A O 1
ATOM 897 N N . GLU A 1 116 ? 21.411 2.427 2.229 1.00 48.09 116 GLU A N 1
ATOM 898 C CA . GLU A 1 116 ? 22.177 3.643 1.886 1.00 48.09 116 GLU A CA 1
ATOM 899 C C . GLU A 1 116 ? 21.371 4.866 1.394 1.00 48.09 116 GLU A C 1
ATOM 901 O O . GLU A 1 116 ? 21.984 5.848 0.994 1.00 48.09 116 GLU A O 1
ATOM 906 N N . THR A 1 117 ? 20.030 4.898 1.423 1.00 48.53 117 THR A N 1
ATOM 907 C CA . THR A 1 117 ? 19.284 6.032 0.796 1.00 48.53 117 THR A CA 1
ATOM 908 C C . THR A 1 117 ? 18.360 6.837 1.703 1.00 48.53 117 THR A C 1
ATOM 910 O O . THR A 1 117 ? 17.666 7.730 1.229 1.00 48.53 117 THR A O 1
ATOM 913 N N . PHE A 1 118 ? 18.381 6.596 3.010 1.00 46.19 118 PHE A N 1
ATOM 914 C CA . PHE A 1 118 ? 17.834 7.548 3.976 1.00 46.19 118 PHE A CA 1
ATOM 915 C C . PHE A 1 118 ? 18.926 7.839 4.993 1.00 46.19 118 PHE A C 1
ATOM 917 O O . PHE A 1 118 ? 19.040 7.168 6.015 1.00 46.19 118 PHE A O 1
ATOM 924 N N . GLY A 1 119 ? 19.785 8.798 4.636 1.00 39.53 119 GLY A N 1
ATOM 925 C CA . GLY A 1 119 ? 20.766 9.364 5.547 1.00 39.53 119 GLY A CA 1
ATOM 926 C C . GLY A 1 119 ? 20.055 9.842 6.805 1.00 39.53 119 GLY A C 1
ATOM 927 O O . GLY A 1 119 ? 19.081 10.593 6.730 1.00 39.53 119 GLY A O 1
ATOM 928 N N . GLY A 1 120 ? 20.528 9.352 7.948 1.00 44.84 120 GLY A N 1
ATOM 929 C CA . GLY A 1 120 ? 20.205 9.941 9.232 1.00 44.84 120 GLY A CA 1
ATOM 930 C C . GLY A 1 120 ? 20.613 11.410 9.208 1.00 44.84 120 GLY A C 1
ATOM 931 O O . GLY A 1 120 ? 21.730 11.748 8.828 1.00 44.84 120 GLY A O 1
ATOM 932 N N . GLY A 1 121 ? 19.670 12.261 9.574 1.00 40.28 121 GLY A N 1
ATOM 933 C CA . GLY A 1 121 ? 19.873 13.682 9.796 1.00 40.28 121 GLY A CA 1
ATOM 934 C C . GLY A 1 121 ? 18.988 14.083 10.961 1.00 40.28 121 GLY A C 1
ATOM 935 O O . GLY A 1 121 ? 17.993 14.770 10.761 1.00 40.28 121 GLY A O 1
ATOM 936 N N . ASP A 1 122 ? 19.306 13.541 12.135 1.00 45.47 122 ASP A N 1
ATOM 937 C CA . ASP A 1 122 ? 18.894 14.097 13.421 1.00 45.47 122 ASP A CA 1
ATOM 938 C C . ASP A 1 122 ? 20.157 14.773 13.978 1.00 45.47 122 ASP A C 1
ATOM 940 O O . ASP A 1 122 ? 21.057 14.106 14.493 1.00 45.47 122 ASP A O 1
ATOM 944 N N . GLU A 1 123 ? 20.252 16.080 13.745 1.00 40.41 123 GLU A N 1
ATOM 945 C CA . GLU A 1 123 ? 20.972 17.047 14.581 1.00 40.41 123 GLU A CA 1
ATOM 946 C C . GLU A 1 123 ? 19.979 18.152 14.948 1.00 40.41 123 GLU A C 1
ATOM 948 O O . GLU A 1 123 ? 19.244 18.609 14.037 1.00 40.41 123 GLU A O 1
#

Foldseek 3Di:
DDDDPDDPPCVVPPLVDWPVVLQDPLLLLLLLLCLVVLPDDPVVDDPLNVLLLVVSLVVSVVSVTDNVNSPDSVSSNVSNVVSVVVVVVVDDPDDVSSVVSNVVSSCVSVVNDCPDPDDDDDD

Radius of gyration: 16.54 Å; chains: 1; bounding box: 59×36×29 Å

Sequence (123 aa):
MTGMRELPRHLQGEVLMPLSSRITRSQRLELIWLLPVLRLHPGDRSVTERRALGRFRGSLAAGGQTDAFVRSDASLYALGLRFQRKRTRELVASDPDVAAAGEALEQRANGVNLSETFGGGDE

Organism: Escherichia coli (NCBI:txid562)

Secondary structure (DSSP, 8-state):
-----PPPTTTSS------GGG--HHHHHHHHHTHHHHHS-TTT--HHHHHHHHHHHHHHHHTT--HHHHH-HHHHHHHHHHHHHHHHHH--SS-HHHHHHHHHHHHHHTT---SSSS-----